Protein AF-A0A965HJ44-F1 (afdb_monomer_lite)

Radius of gyration: 24.02 Å; chains: 1; bounding box: 55×43×50 Å

Structure (mmCIF, N/CA/C/O backbone):
data_AF-A0A965HJ44-F1
#
_entry.id   AF-A0A965HJ44-F1
#
loop_
_atom_site.group_PDB
_atom_site.id
_atom_site.type_symbol
_atom_site.label_atom_id
_atom_site.label_alt_id
_atom_site.label_comp_id
_atom_site.label_asym_id
_atom_site.label_entity_id
_atom_site.label_seq_id
_atom_site.pdbx_PDB_ins_code
_atom_site.Cartn_x
_atom_site.Cartn_y
_atom_site.Cartn_z
_atom_site.occupancy
_atom_site.B_iso_or_equiv
_atom_site.auth_seq_id
_atom_site.auth_comp_id
_atom_site.auth_asym_id
_atom_site.auth_atom_id
_atom_site.pdbx_PDB_model_num
ATOM 1 N N . MET A 1 1 ? -35.624 23.724 10.308 1.00 45.22 1 MET A N 1
ATOM 2 C CA . MET A 1 1 ? -36.265 22.487 10.792 1.00 45.22 1 MET A CA 1
ATOM 3 C C . MET A 1 1 ? -35.208 21.795 11.627 1.00 45.22 1 MET A C 1
ATOM 5 O O . MET A 1 1 ? -34.137 21.550 11.094 1.00 45.22 1 MET A O 1
ATOM 9 N N . PHE A 1 2 ? -35.423 21.690 12.937 1.00 51.22 2 PHE A N 1
ATOM 10 C CA . PHE A 1 2 ? -34.460 21.072 13.850 1.00 51.22 2 PHE A CA 1
ATOM 11 C C . PHE A 1 2 ? -34.470 19.570 13.591 1.00 51.22 2 PHE A C 1
ATOM 13 O O . PHE A 1 2 ? -35.554 18.989 13.546 1.00 51.22 2 PHE A O 1
ATOM 20 N N . ASP A 1 3 ? -33.300 18.982 13.365 1.00 52.97 3 ASP A N 1
ATOM 21 C CA . ASP A 1 3 ? -33.175 17.532 13.261 1.00 52.97 3 ASP A CA 1
ATOM 22 C C . ASP A 1 3 ? -32.893 16.987 14.662 1.00 52.97 3 ASP A C 1
ATOM 24 O O . ASP A 1 3 ? -31.997 17.480 15.361 1.00 52.97 3 ASP A O 1
ATOM 28 N N . VAL A 1 4 ? -33.730 16.052 15.101 1.00 55.38 4 VAL A N 1
ATOM 29 C CA . VAL A 1 4 ? -33.648 15.407 16.412 1.00 55.38 4 VAL A CA 1
ATOM 30 C C . VAL A 1 4 ? -33.524 13.924 16.136 1.00 55.38 4 VAL A C 1
ATOM 32 O O . VAL A 1 4 ? -34.463 13.322 15.616 1.00 55.38 4 VAL A O 1
ATOM 35 N N . ASP A 1 5 ? -32.373 13.357 16.477 1.00 58.41 5 ASP A N 1
ATOM 36 C CA . ASP A 1 5 ? -32.103 11.936 16.280 1.00 58.41 5 ASP A CA 1
ATOM 37 C C . ASP A 1 5 ? -31.975 11.235 17.634 1.00 58.41 5 ASP A C 1
ATOM 39 O O . ASP A 1 5 ? -31.479 11.812 18.613 1.00 58.41 5 ASP A O 1
ATOM 43 N N . VAL A 1 6 ? -32.466 10.000 17.699 1.00 56.66 6 VAL A N 1
ATOM 44 C CA . VAL A 1 6 ? -32.516 9.209 18.930 1.00 56.66 6 VAL A CA 1
ATOM 45 C C . VAL A 1 6 ? -31.709 7.927 18.772 1.00 56.66 6 VAL A C 1
ATOM 47 O O . VAL A 1 6 ? -32.046 7.042 17.988 1.00 56.66 6 VAL A O 1
ATOM 50 N N . ALA A 1 7 ? -30.692 7.834 19.624 1.00 56.03 7 ALA A N 1
ATOM 51 C CA . ALA A 1 7 ? -30.027 6.643 20.131 1.00 56.03 7 ALA A CA 1
ATOM 52 C C . ALA A 1 7 ? -30.772 5.303 20.015 1.00 56.03 7 ALA A C 1
ATOM 54 O O . ALA A 1 7 ? -31.764 5.173 20.724 1.00 56.03 7 ALA A O 1
ATOM 55 N N . PRO A 1 8 ? -30.274 4.226 19.371 1.00 48.94 8 PRO A N 1
ATOM 56 C CA . PRO A 1 8 ? -30.539 2.862 19.809 1.00 48.94 8 PRO A CA 1
ATOM 57 C C . PRO A 1 8 ? -30.120 2.637 21.267 1.00 48.94 8 PRO A C 1
ATOM 59 O O . PRO A 1 8 ? -30.675 1.763 21.922 1.00 48.94 8 PRO A O 1
ATOM 62 N N . ASP A 1 9 ? -29.180 3.437 21.787 1.00 57.69 9 ASP A N 1
ATOM 63 C CA . ASP A 1 9 ? -28.815 3.496 23.210 1.00 57.69 9 ASP A CA 1
ATOM 64 C C . ASP A 1 9 ? -29.755 4.394 24.053 1.00 57.69 9 ASP A C 1
ATOM 66 O O . ASP A 1 9 ? -29.580 4.509 25.264 1.00 57.69 9 ASP A O 1
ATOM 70 N N . GLY A 1 10 ? -30.762 5.021 23.430 1.00 59.44 10 GLY A N 1
ATOM 71 C CA . GLY A 1 10 ? -31.715 5.945 24.050 1.00 59.44 10 GLY A CA 1
ATOM 72 C C . GLY A 1 10 ? -31.256 7.406 24.143 1.00 59.44 10 GLY A C 1
ATOM 73 O O . GLY A 1 10 ? -32.050 8.256 24.546 1.00 59.44 10 GLY A O 1
ATOM 74 N N . MET A 1 11 ? -30.016 7.737 23.770 1.00 61.97 11 MET A N 1
ATOM 75 C CA . MET A 1 11 ? -29.487 9.101 23.871 1.00 61.97 11 MET A CA 1
ATOM 76 C C . MET A 1 11 ? -30.094 10.026 22.813 1.00 61.97 11 MET A C 1
ATOM 78 O O . MET A 1 11 ? -30.200 9.668 21.643 1.00 61.97 11 MET A O 1
ATOM 82 N N . VAL A 1 12 ? -30.450 11.250 23.206 1.00 63.69 12 VAL A N 1
ATOM 83 C CA . VAL A 1 12 ? -31.050 12.233 22.289 1.00 63.69 12 VAL A CA 1
ATOM 84 C C . VAL A 1 12 ? -29.985 13.213 21.820 1.00 63.69 12 VAL A C 1
ATOM 86 O O . VAL A 1 12 ? -29.283 13.820 22.635 1.00 63.69 12 VAL A O 1
ATOM 89 N N . TYR A 1 13 ? -29.893 13.397 20.506 1.00 66.00 13 TYR A N 1
ATOM 90 C CA . TYR A 1 13 ? -28.985 14.345 19.878 1.00 66.00 13 TYR A CA 1
ATOM 91 C C . TYR A 1 13 ? -29.785 15.460 19.221 1.00 66.00 13 TYR A C 1
ATOM 93 O O . TYR A 1 13 ? -30.735 15.211 18.479 1.00 66.00 13 TYR A O 1
ATOM 101 N N . VAL A 1 14 ? -29.389 16.701 19.492 1.00 65.12 14 VAL A N 1
ATOM 102 C CA . VAL A 1 14 ? -30.022 17.881 18.902 1.00 65.12 14 VAL A CA 1
ATOM 103 C C . VAL A 1 14 ? -28.960 18.748 18.252 1.00 65.12 14 VAL A C 1
ATOM 105 O O . VAL A 1 14 ? -27.958 19.115 18.875 1.00 65.12 14 VAL A O 1
ATOM 108 N N . VAL A 1 15 ? -29.203 19.101 16.992 1.00 66.88 15 VAL A N 1
ATOM 109 C CA . VAL A 1 15 ? -28.405 20.089 16.271 1.00 66.88 15 VAL A CA 1
ATOM 110 C C . VAL A 1 15 ? -28.990 21.472 16.543 1.00 66.88 15 VAL A C 1
ATOM 112 O O . VAL A 1 15 ? -30.140 21.754 16.199 1.00 66.88 15 VAL A O 1
ATOM 115 N N . VAL A 1 16 ? -28.195 22.346 17.158 1.00 61.78 16 VAL A N 1
ATOM 116 C CA . VAL A 1 16 ? -28.579 23.731 17.453 1.00 61.78 16 VAL A CA 1
ATOM 117 C C . VAL A 1 16 ? -27.648 24.665 16.693 1.00 61.78 16 VAL A C 1
ATOM 119 O O . VAL A 1 16 ? -26.434 24.621 16.882 1.00 61.78 16 VAL A O 1
ATOM 122 N N . SER A 1 17 ? -28.207 25.517 15.839 1.00 59.56 17 SER A N 1
ATOM 123 C CA . SER A 1 17 ? -27.462 26.585 15.167 1.00 59.56 17 SER A CA 1
ATOM 124 C C . SER A 1 17 ? -27.786 27.922 15.832 1.00 59.56 17 SER A C 1
ATOM 126 O O . SER A 1 17 ? -28.950 28.319 15.885 1.00 59.56 17 SER A O 1
ATOM 128 N N . ASP A 1 18 ? -26.763 28.606 16.341 1.00 60.66 18 ASP A N 1
ATOM 129 C CA . ASP A 1 18 ? -26.842 29.957 16.898 1.00 60.66 18 ASP A CA 1
ATOM 130 C C . ASP A 1 18 ? -25.903 30.913 16.136 1.00 60.66 18 ASP A C 1
ATOM 132 O O . ASP A 1 18 ? -25.195 30.518 15.206 1.00 60.66 18 ASP A O 1
ATOM 136 N N . ASN A 1 19 ? -25.881 32.194 16.518 1.00 48.50 19 ASN A N 1
ATOM 137 C CA . ASN A 1 19 ? -24.989 33.190 15.906 1.00 48.50 19 ASN A CA 1
ATOM 138 C C . ASN A 1 19 ? -23.486 32.887 16.127 1.00 48.50 19 ASN A C 1
ATOM 140 O O . ASN A 1 19 ? -22.639 33.567 15.552 1.00 48.50 19 ASN A O 1
ATOM 144 N N . GLY A 1 20 ? -23.145 31.897 16.962 1.00 56.19 20 GLY A N 1
ATOM 145 C CA . GLY A 1 20 ? -21.788 31.432 17.244 1.00 56.19 20 GLY A CA 1
ATOM 146 C C . GLY A 1 20 ? -21.389 30.142 16.513 1.00 56.19 20 GLY A C 1
ATOM 147 O O . GLY A 1 20 ? -20.239 29.720 16.649 1.00 56.19 20 GLY A O 1
ATOM 148 N N . GLY A 1 21 ? -22.286 29.525 15.734 1.00 61.53 21 GLY A N 1
ATOM 149 C CA . GLY A 1 21 ? -22.010 28.325 14.940 1.00 61.53 21 GLY A CA 1
ATOM 150 C C . GLY A 1 21 ? -23.058 27.225 15.116 1.00 61.53 21 GLY A C 1
ATOM 151 O O . GLY A 1 21 ? -24.143 27.441 15.647 1.00 61.53 21 GLY A O 1
ATOM 152 N N . THR A 1 22 ? -22.736 26.020 14.643 1.00 60.47 22 THR A N 1
ATOM 153 C CA . THR A 1 22 ? -23.588 24.838 14.852 1.00 60.47 22 THR A CA 1
ATOM 154 C C . THR A 1 22 ? -22.990 23.971 15.951 1.00 60.47 22 THR A C 1
ATOM 156 O O . THR A 1 22 ? -21.816 23.596 15.906 1.00 60.47 22 THR A O 1
ATOM 159 N N . LYS A 1 23 ? -23.805 23.670 16.956 1.00 60.72 23 LYS A N 1
ATOM 160 C CA . LYS A 1 23 ? -23.471 22.837 18.107 1.00 60.72 23 LYS A CA 1
ATOM 161 C C . LYS A 1 23 ? -24.270 21.547 18.023 1.00 60.72 23 LYS A C 1
ATOM 163 O O . LYS A 1 23 ? -25.443 21.558 17.652 1.00 60.72 23 LYS A O 1
ATOM 168 N N . ILE A 1 24 ? -23.636 20.448 18.411 1.00 68.25 24 ILE A N 1
ATOM 169 C CA . ILE A 1 24 ? -24.332 19.185 18.654 1.00 68.25 24 ILE A CA 1
ATOM 170 C C . ILE A 1 24 ? -24.415 19.019 20.166 1.00 68.25 24 ILE A C 1
ATOM 172 O O . ILE A 1 24 ? -23.388 18.946 20.852 1.00 68.25 24 ILE A O 1
ATOM 176 N N . LEU A 1 25 ? -25.640 19.018 20.681 1.00 67.00 25 LEU A N 1
ATOM 177 C CA . LEU A 1 25 ? -25.926 18.776 22.087 1.00 67.00 25 LEU A CA 1
ATOM 178 C C . LEU A 1 25 ? -26.366 17.324 22.251 1.00 67.00 25 LEU A C 1
ATOM 180 O O . LEU A 1 25 ? -27.184 16.834 21.471 1.00 67.00 25 LEU A O 1
ATOM 184 N N . LYS A 1 26 ? -25.823 16.656 23.268 1.00 72.25 26 LYS A N 1
ATOM 185 C CA . LYS A 1 26 ? -26.199 15.294 23.651 1.00 72.25 26 LYS A CA 1
ATOM 186 C C 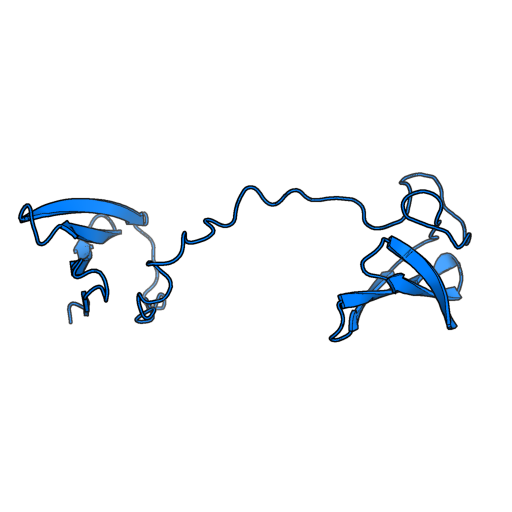. LYS A 1 26 ? -26.904 15.339 25.004 1.00 72.25 26 LYS A C 1
ATOM 188 O O . LYS A 1 26 ? -26.373 15.941 25.940 1.00 72.25 26 LYS A O 1
ATOM 193 N N . CYS A 1 27 ? -28.077 14.717 25.093 1.00 61.94 27 CYS A N 1
ATOM 194 C CA . CYS A 1 27 ? -28.810 14.519 26.341 1.00 61.94 27 CYS A CA 1
ATOM 195 C C . CYS A 1 27 ? -28.684 13.075 26.808 1.00 61.94 27 CYS A C 1
ATOM 197 O O . CYS A 1 27 ? -28.910 12.146 26.028 1.00 61.94 27 CYS A O 1
ATOM 199 N N . ASP A 1 28 ? -28.376 12.905 28.088 1.00 67.12 28 ASP A N 1
ATOM 200 C CA . ASP A 1 28 ? -28.594 11.646 28.788 1.00 67.12 28 ASP A CA 1
ATOM 201 C C . ASP A 1 28 ? -30.069 11.555 29.223 1.00 67.12 28 ASP A C 1
ATOM 203 O O . ASP A 1 28 ? -30.506 12.357 30.051 1.00 67.12 28 ASP A O 1
ATOM 207 N N . PRO A 1 29 ? -30.855 10.596 28.702 1.00 59.03 29 PRO A N 1
ATOM 208 C CA . PRO A 1 29 ? -32.276 10.471 29.008 1.00 59.03 29 PRO A CA 1
ATOM 209 C C . PRO A 1 29 ? -32.528 9.988 30.443 1.00 59.03 29 PRO A C 1
ATOM 211 O O . PRO A 1 29 ? -33.633 10.157 30.953 1.00 59.03 29 PRO A O 1
ATOM 214 N N . THR A 1 30 ? -31.529 9.390 31.101 1.00 63.03 30 T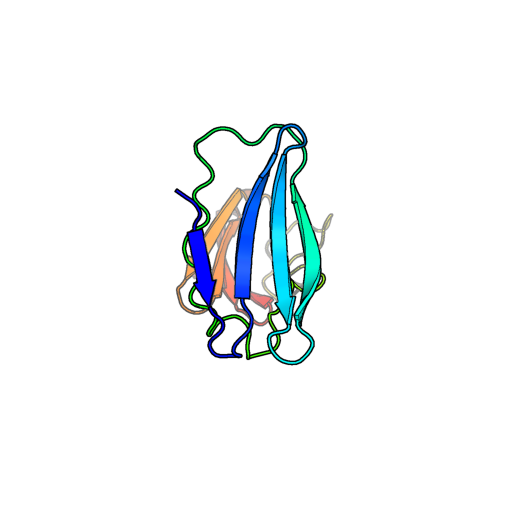HR A N 1
ATOM 215 C CA . THR A 1 30 ? -31.652 8.882 32.473 1.00 63.03 30 THR A CA 1
ATOM 216 C C . THR A 1 30 ? -31.441 9.980 33.508 1.00 63.03 30 THR A C 1
ATOM 218 O O . THR A 1 30 ? -32.101 9.987 34.545 1.00 63.03 30 THR A O 1
ATOM 221 N N . THR A 1 31 ? -30.565 10.943 33.209 1.00 68.44 31 THR A N 1
ATOM 222 C CA . THR A 1 31 ? -30.243 12.061 34.108 1.00 68.44 31 THR A CA 1
ATOM 223 C C . THR A 1 31 ? -30.826 13.401 33.654 1.00 68.44 31 THR A C 1
ATOM 225 O O . THR A 1 31 ? -30.786 14.368 34.411 1.00 68.44 31 THR A O 1
ATOM 228 N N . GLY A 1 32 ? -31.355 13.489 32.428 1.00 63.59 32 GLY A N 1
ATOM 229 C CA . GLY A 1 32 ? -31.860 14.722 31.810 1.00 63.59 32 GLY A CA 1
ATOM 230 C C . GLY A 1 32 ? -30.777 15.772 31.537 1.00 63.59 32 GLY A C 1
ATOM 231 O O . GLY A 1 32 ? -31.092 16.938 31.287 1.00 63.59 32 GLY A O 1
ATOM 232 N N . THR A 1 33 ? -29.503 15.387 31.633 1.00 68.25 33 THR A N 1
ATOM 233 C CA . THR A 1 33 ? -28.374 16.318 31.570 1.00 68.25 33 THR A CA 1
ATOM 234 C C . THR A 1 33 ? -27.924 16.522 30.130 1.00 68.25 33 THR A C 1
ATOM 236 O O . THR A 1 33 ? -27.688 15.561 29.399 1.00 68.25 33 THR A O 1
ATOM 239 N N . TRP A 1 34 ? -27.754 17.787 29.744 1.00 62.81 34 TRP A N 1
ATOM 240 C CA . TRP A 1 34 ? -27.278 18.181 28.420 1.00 62.81 34 TRP A CA 1
ATOM 241 C C . TRP A 1 34 ? -25.797 18.553 28.454 1.00 62.81 34 TRP A C 1
ATOM 243 O O . TRP A 1 34 ? -25.380 19.387 29.258 1.00 62.81 34 TRP A O 1
ATOM 253 N N . ILE A 1 35 ? -25.011 17.990 27.535 1.00 63.09 35 ILE A N 1
ATOM 254 C CA . ILE A 1 35 ? -23.603 18.353 27.325 1.00 63.09 35 ILE A CA 1
ATOM 255 C C . ILE A 1 35 ? -23.353 18.757 25.868 1.00 63.09 35 ILE A C 1
ATOM 257 O O . ILE A 1 35 ? -23.934 18.200 24.936 1.00 63.09 35 ILE A O 1
ATOM 261 N N . THR A 1 36 ? -22.477 19.745 25.656 1.00 59.09 36 THR A N 1
ATOM 262 C CA . THR A 1 36 ? -22.027 20.111 24.304 1.00 59.09 36 THR A CA 1
ATOM 263 C C . THR A 1 36 ? -20.976 19.108 23.855 1.00 59.09 36 THR A C 1
ATOM 265 O O . THR A 1 36 ? -19.879 19.079 24.408 1.00 59.09 36 THR A O 1
ATOM 268 N N . GLN A 1 37 ? -21.300 18.290 22.856 1.00 64.12 37 GLN A N 1
ATOM 269 C CA . GLN A 1 37 ? -20.396 17.245 22.378 1.00 64.12 37 GLN A CA 1
ATOM 270 C C . GLN A 1 37 ? -19.368 17.783 21.379 1.00 64.12 37 GLN A C 1
ATOM 272 O O . GLN A 1 37 ? -18.229 17.324 21.344 1.00 64.12 37 GLN A O 1
ATOM 277 N N . CYS A 1 38 ? -19.756 18.765 20.565 1.00 54.09 38 CYS A N 1
ATOM 278 C CA . CYS A 1 38 ? -18.861 19.424 19.623 1.00 54.09 38 CYS A CA 1
ATOM 279 C C . CYS A 1 38 ? -19.356 20.848 19.340 1.00 54.09 38 CYS A C 1
ATOM 281 O O . CYS A 1 38 ? -20.553 21.062 19.131 1.00 54.09 38 CYS A O 1
ATOM 283 N N . THR A 1 39 ? -18.438 21.820 19.329 1.00 53.53 39 THR A N 1
ATOM 284 C CA . THR A 1 39 ? -18.696 23.162 18.789 1.00 53.53 39 THR A CA 1
ATOM 285 C C . THR A 1 39 ? -17.979 23.266 17.453 1.00 53.53 39 THR A C 1
ATOM 287 O O . THR A 1 39 ? -16.749 23.266 17.416 1.00 53.53 39 THR A O 1
ATOM 290 N N . LEU A 1 40 ? -18.731 23.356 16.358 1.00 51.41 40 LEU A N 1
ATOM 291 C CA . LEU A 1 40 ? -18.160 23.676 15.056 1.00 51.41 40 LEU A CA 1
ATOM 292 C C . LEU A 1 40 ? -18.107 25.206 14.947 1.00 51.41 40 LEU A C 1
ATOM 294 O O . LEU A 1 40 ? -19.127 25.872 15.134 1.00 51.41 40 LEU A O 1
ATOM 298 N N . GLY A 1 41 ? -16.913 25.763 14.721 1.00 43.41 41 GLY A N 1
ATOM 299 C CA . GLY A 1 41 ? -16.699 27.214 14.677 1.00 43.41 41 GLY A CA 1
ATOM 300 C C . GLY A 1 41 ? -17.593 27.922 13.651 1.00 43.41 41 GLY A C 1
ATOM 301 O O . GLY A 1 41 ? -17.988 27.335 12.642 1.00 43.41 41 GLY A O 1
ATOM 302 N N . ALA A 1 42 ? -17.918 29.191 13.914 1.00 42.91 42 ALA A N 1
ATOM 303 C CA . ALA A 1 42 ? -18.692 30.035 13.006 1.00 42.91 42 ALA A CA 1
ATOM 304 C C . ALA A 1 42 ? -18.034 30.073 11.612 1.00 42.91 42 ALA A C 1
ATOM 306 O O . ALA A 1 42 ? -16.881 30.478 11.480 1.00 42.91 42 ALA A O 1
ATOM 307 N N . GLY A 1 43 ? -18.754 29.624 10.579 1.00 44.94 43 GLY A N 1
ATOM 308 C CA . GLY A 1 43 ? -18.236 29.581 9.204 1.00 44.94 43 GLY A CA 1
ATOM 309 C C . GLY A 1 43 ? -18.677 28.391 8.351 1.00 44.94 43 GLY A C 1
ATOM 310 O O . GLY A 1 43 ? -18.255 28.288 7.202 1.00 44.94 43 GLY A O 1
ATOM 311 N N . LEU A 1 44 ? -19.522 27.494 8.864 1.00 47.62 44 LEU A N 1
ATOM 312 C CA . LEU A 1 44 ? -20.065 26.409 8.049 1.00 47.62 44 LEU A CA 1
ATOM 313 C C . LEU A 1 44 ? -21.045 26.967 7.006 1.00 47.62 44 LEU A C 1
ATOM 315 O O . LEU A 1 44 ? -22.079 27.545 7.333 1.00 47.62 44 LEU A O 1
ATOM 319 N N . ASN A 1 45 ? -20.691 26.798 5.737 1.00 41.06 45 ASN A N 1
ATOM 320 C CA . ASN A 1 45 ? -21.554 27.046 4.593 1.00 41.06 45 ASN A CA 1
ATOM 321 C C . ASN A 1 45 ? -22.762 26.089 4.611 1.00 41.06 45 ASN A C 1
ATOM 323 O O . ASN A 1 45 ? -22.689 24.969 5.115 1.00 41.06 45 ASN A O 1
ATOM 327 N N . SER A 1 46 ? -23.875 26.522 4.018 1.00 45.88 46 SER A N 1
ATOM 328 C CA . SER A 1 46 ? -25.195 25.862 3.975 1.00 45.88 46 SER A CA 1
ATOM 329 C C . SER A 1 46 ? -25.242 24.451 3.351 1.00 45.88 46 SER A C 1
ATOM 331 O O . SER A 1 46 ? -26.326 23.905 3.154 1.00 45.88 46 SER A O 1
ATOM 333 N N . ASN A 1 47 ? -24.090 23.846 3.050 1.00 40.50 47 ASN A N 1
ATOM 334 C CA . ASN A 1 47 ? -23.954 22.553 2.383 1.00 40.50 47 ASN A CA 1
ATOM 335 C C . ASN A 1 47 ? -23.515 21.407 3.311 1.00 40.50 47 ASN A C 1
ATOM 337 O O . ASN A 1 47 ? -23.433 20.270 2.844 1.00 40.50 47 ASN A O 1
ATOM 341 N N . LEU A 1 48 ? -23.261 21.649 4.604 1.00 41.41 48 LEU A N 1
ATOM 342 C CA . LEU A 1 48 ? -23.024 20.557 5.550 1.00 41.41 48 LEU A CA 1
ATOM 343 C C . LEU A 1 48 ? -24.361 19.910 5.938 1.00 41.41 48 LEU A C 1
ATOM 345 O O . LEU A 1 48 ? -25.035 20.341 6.870 1.00 41.41 48 LEU A O 1
ATOM 349 N N . ARG A 1 49 ? -24.758 18.867 5.206 1.00 40.38 49 ARG A N 1
ATOM 350 C CA . ARG A 1 49 ? -25.834 17.975 5.643 1.00 40.38 49 ARG A CA 1
ATOM 351 C C . ARG A 1 49 ? -25.254 17.017 6.677 1.00 40.38 49 ARG A C 1
ATOM 353 O O . ARG A 1 49 ? -24.457 16.153 6.324 1.00 40.38 49 ARG A O 1
ATOM 360 N N . ILE A 1 50 ? -25.642 17.182 7.939 1.00 45.34 50 ILE A N 1
ATOM 361 C CA . ILE A 1 50 ? -25.504 16.118 8.934 1.00 45.34 50 ILE A CA 1
ATOM 362 C C . ILE A 1 50 ? -26.459 15.031 8.446 1.00 45.34 50 ILE A C 1
ATOM 364 O O . ILE A 1 50 ? -27.673 15.182 8.528 1.00 45.34 50 ILE A O 1
ATOM 368 N N . ALA A 1 51 ? -25.915 14.015 7.778 1.00 35.53 51 ALA A N 1
ATOM 369 C CA . ALA A 1 51 ? -26.678 12.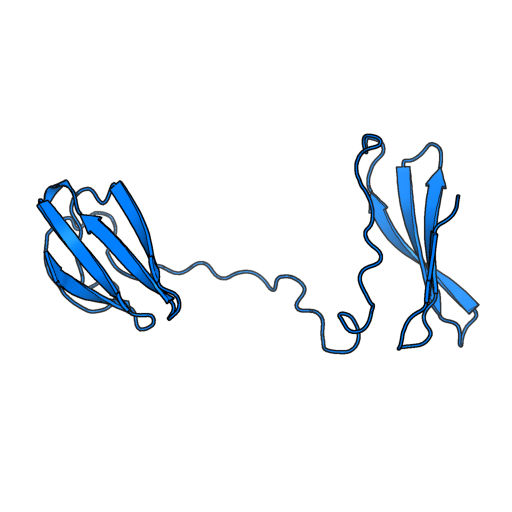814 7.496 1.00 35.53 51 ALA A CA 1
ATOM 370 C C . ALA A 1 51 ? -27.098 12.239 8.850 1.00 35.53 51 ALA A C 1
ATOM 372 O O . ALA A 1 51 ? -26.276 12.205 9.765 1.00 35.53 51 ALA A O 1
ATOM 373 N N . SER A 1 52 ? -28.352 11.821 8.979 1.00 42.41 52 SER A N 1
ATOM 374 C CA . SER A 1 52 ? -28.784 10.917 10.037 1.00 42.41 52 SER A CA 1
ATOM 375 C C . SER A 1 52 ? -27.902 9.672 9.962 1.00 42.41 52 SER A C 1
ATOM 377 O O . SER A 1 52 ? -28.106 8.777 9.141 1.00 42.41 52 SER A O 1
ATOM 379 N N . VAL A 1 53 ? -26.817 9.679 10.734 1.00 38.88 53 VAL A N 1
ATOM 380 C CA . VAL A 1 53 ? -25.926 8.535 10.868 1.00 38.88 53 VAL A CA 1
ATOM 381 C C . VAL A 1 53 ? -26.664 7.586 11.805 1.00 38.88 53 VAL A C 1
ATOM 383 O O . VAL A 1 53 ? -26.845 7.941 12.970 1.00 38.88 53 VAL A O 1
ATOM 386 N N . PRO A 1 54 ? -27.133 6.416 11.337 1.00 37.78 54 PRO A N 1
ATOM 387 C CA . PRO A 1 54 ? -27.840 5.481 12.195 1.00 37.78 54 PRO A CA 1
ATOM 388 C C . PRO A 1 54 ? -26.928 5.106 13.360 1.00 37.78 54 PRO A C 1
ATOM 390 O O . PRO A 1 54 ? -25.837 4.566 13.189 1.00 37.78 54 PRO A O 1
ATOM 393 N N . LEU A 1 55 ? -27.374 5.404 14.572 1.00 39.47 55 LEU A N 1
ATOM 394 C CA . LEU A 1 55 ? -26.538 5.326 15.765 1.00 39.47 55 LEU A CA 1
ATOM 395 C C . LEU A 1 55 ? -26.250 3.879 16.233 1.00 39.47 55 LEU A C 1
ATOM 397 O O . LEU A 1 55 ? -25.697 3.656 17.308 1.00 39.47 55 LEU A O 1
ATOM 401 N N . THR A 1 56 ? -26.559 2.874 15.410 1.00 42.47 56 THR A N 1
ATOM 402 C CA . THR A 1 56 ? -25.932 1.548 15.507 1.00 42.47 56 THR A CA 1
ATOM 403 C C . THR A 1 56 ? -24.415 1.615 15.312 1.00 42.47 56 THR A C 1
ATOM 405 O O . THR A 1 56 ? -23.714 0.716 15.762 1.00 42.47 56 THR A O 1
ATOM 408 N N . ASP A 1 57 ? -23.904 2.704 14.732 1.00 39.78 57 ASP A N 1
ATOM 409 C CA . ASP A 1 57 ? -22.471 3.010 14.678 1.00 39.78 57 ASP A CA 1
ATOM 410 C C . ASP A 1 57 ? -21.881 3.508 16.015 1.00 39.78 57 ASP A C 1
ATOM 412 O O . ASP A 1 57 ? -20.674 3.711 16.082 1.00 39.78 57 ASP A O 1
ATOM 416 N N . LEU A 1 58 ? -22.680 3.706 17.080 1.00 40.69 58 LEU A N 1
ATOM 417 C CA . LEU A 1 58 ? -22.223 4.257 18.375 1.00 40.69 58 LEU A CA 1
ATOM 418 C C . LEU A 1 58 ? -22.152 3.245 19.536 1.00 40.69 58 LEU A C 1
ATOM 420 O O . LEU A 1 58 ? -21.587 3.577 20.578 1.00 40.69 58 LEU A O 1
ATOM 424 N N . ALA A 1 59 ? -22.707 2.035 19.387 1.00 36.81 59 ALA A N 1
ATOM 425 C CA . AL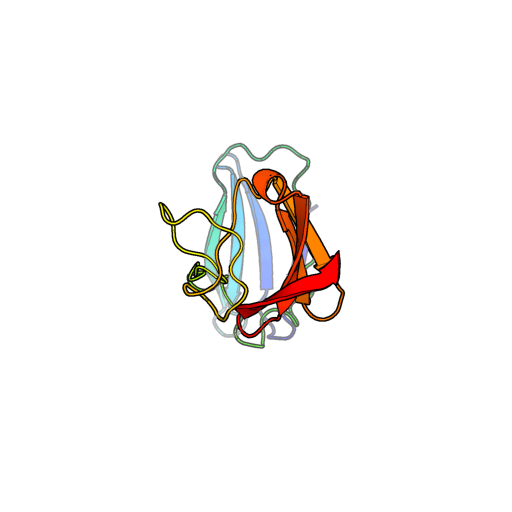A A 1 59 ? -22.814 1.047 20.476 1.00 36.81 59 ALA A CA 1
ATOM 426 C C . ALA A 1 59 ? -21.781 -0.102 20.423 1.00 36.81 59 ALA A C 1
ATOM 428 O O . ALA A 1 59 ? -21.646 -0.856 21.386 1.00 36.81 59 ALA A O 1
ATOM 429 N N . ALA A 1 60 ? -21.010 -0.223 19.343 1.00 41.28 60 ALA A N 1
ATOM 430 C CA . ALA A 1 60 ? -19.664 -0.791 19.424 1.00 41.28 60 ALA A CA 1
ATOM 431 C C . ALA A 1 60 ? -18.714 0.376 19.729 1.00 41.28 60 ALA A C 1
ATOM 433 O O . ALA A 1 60 ? -19.038 1.486 19.306 1.00 41.28 60 ALA A O 1
ATOM 434 N N . PRO A 1 61 ? -17.584 0.198 20.446 1.00 42.12 61 PRO A N 1
ATOM 435 C CA . PRO A 1 61 ? -16.596 1.264 20.577 1.00 42.12 61 PRO A CA 1
ATOM 436 C C . PRO A 1 61 ? -16.345 1.851 19.191 1.00 42.12 61 PRO A C 1
ATOM 438 O O . PRO A 1 61 ? -15.799 1.172 18.323 1.00 42.12 61 PRO A O 1
ATOM 441 N N . VAL A 1 62 ? -16.824 3.080 18.969 1.00 40.41 62 VAL A N 1
ATOM 442 C CA . VAL A 1 62 ? -16.532 3.824 17.753 1.00 40.41 62 VAL A CA 1
ATOM 443 C C . VAL A 1 62 ? -15.020 3.875 17.732 1.00 40.41 62 VAL A C 1
ATOM 445 O O . VAL A 1 62 ? -14.450 4.423 18.683 1.00 40.41 62 VAL A O 1
ATOM 448 N N . PRO A 1 63 ? -14.331 3.324 16.721 1.00 45.44 63 PRO A N 1
ATOM 449 C CA . PRO A 1 63 ? -12.991 3.786 16.491 1.00 45.44 63 PRO A CA 1
ATOM 450 C C . PRO A 1 63 ? -13.172 5.271 16.158 1.00 45.44 63 PRO A C 1
ATOM 452 O O . PRO A 1 63 ? -13.404 5.649 15.009 1.00 45.44 63 PRO A O 1
ATOM 455 N N . VAL A 1 64 ? -13.017 6.150 17.166 1.00 41.22 64 VAL A N 1
ATOM 456 C CA . VAL A 1 64 ? -12.288 7.401 16.932 1.00 41.22 64 VAL A CA 1
ATOM 457 C C . VAL A 1 64 ? -11.156 6.978 16.025 1.00 41.22 64 VAL A C 1
ATOM 459 O O . VAL A 1 64 ? -10.585 5.934 16.293 1.00 41.22 64 VAL A O 1
ATOM 462 N N . LYS A 1 65 ? -10.930 7.624 14.884 1.00 49.00 65 LYS A N 1
ATOM 463 C CA . LYS A 1 65 ? -9.911 7.168 13.935 1.00 49.00 65 LYS A CA 1
ATOM 464 C C . LYS A 1 65 ? -8.570 7.157 14.681 1.00 49.00 65 LYS A C 1
ATOM 466 O O . LYS A 1 65 ? -7.915 8.189 14.798 1.00 49.00 65 LYS A O 1
ATOM 471 N N . GLU A 1 66 ? -8.290 6.014 15.300 1.00 45.53 66 GLU A N 1
ATOM 472 C CA . GLU A 1 66 ? -7.400 5.821 16.437 1.00 45.53 66 GLU A CA 1
ATOM 473 C C . GLU A 1 66 ? -6.049 6.099 15.841 1.00 45.53 66 GLU A C 1
ATOM 475 O O . GLU A 1 66 ? -5.679 5.404 14.897 1.00 45.53 66 GLU A O 1
ATOM 480 N N . ASN A 1 67 ? -5.412 7.178 16.293 1.00 53.50 67 ASN A N 1
ATOM 481 C CA . ASN A 1 67 ? -4.003 7.477 16.092 1.00 53.50 67 ASN A CA 1
ATOM 482 C C . ASN A 1 67 ? -3.368 6.653 14.952 1.00 53.50 67 ASN A C 1
ATOM 484 O O . ASN A 1 67 ? -2.701 5.652 15.214 1.00 53.50 67 ASN A O 1
ATOM 488 N N . VAL A 1 68 ? -3.682 6.995 13.692 1.00 59.06 68 VAL A N 1
ATOM 489 C CA . VAL A 1 68 ? -3.340 6.141 12.543 1.00 59.06 68 VAL A CA 1
ATOM 490 C C . VAL A 1 68 ? -1.822 6.090 12.441 1.00 59.06 68 VAL A C 1
ATOM 492 O O . VAL A 1 68 ? -1.187 7.041 11.988 1.00 59.06 68 VAL A O 1
ATOM 495 N N . LEU A 1 69 ? -1.237 4.991 12.911 1.00 74.06 69 LEU A N 1
ATOM 496 C CA . LEU A 1 69 ? 0.189 4.738 12.805 1.00 74.06 69 LEU A CA 1
ATOM 497 C C . LEU A 1 69 ? 0.501 4.476 11.333 1.00 74.06 69 LEU A C 1
ATOM 499 O O . LEU A 1 69 ? 0.143 3.440 10.776 1.00 74.06 69 LEU A O 1
ATOM 503 N N . TYR A 1 70 ? 1.150 5.441 10.692 1.00 77.69 70 TYR A N 1
ATOM 504 C CA . TYR A 1 70 ? 1.687 5.261 9.351 1.00 77.69 70 TYR A CA 1
ATOM 505 C C . TYR A 1 70 ? 2.964 4.426 9.438 1.00 77.69 70 TYR A C 1
ATOM 507 O O . TYR A 1 70 ? 3.841 4.695 10.259 1.00 77.69 70 TYR A O 1
ATOM 515 N N . GLY A 1 71 ? 3.070 3.419 8.578 1.00 85.31 71 GLY A N 1
ATOM 516 C CA . GLY A 1 71 ? 4.246 2.567 8.464 1.00 85.31 71 GLY A CA 1
ATOM 517 C C . GLY A 1 71 ? 4.682 2.431 7.013 1.00 85.31 71 GLY A C 1
ATOM 518 O O . GLY A 1 71 ? 3.882 2.577 6.088 1.00 85.31 71 GLY A O 1
ATOM 519 N N . THR A 1 72 ? 5.962 2.138 6.811 1.00 90.56 72 THR A N 1
ATOM 520 C CA . THR A 1 72 ? 6.492 1.805 5.487 1.00 90.56 72 THR A CA 1
ATOM 521 C C . THR A 1 72 ? 6.175 0.347 5.177 1.00 90.56 72 THR A C 1
ATOM 523 O O . THR A 1 72 ? 6.674 -0.548 5.855 1.00 90.56 72 THR A O 1
ATOM 526 N N . LEU A 1 73 ? 5.368 0.102 4.142 1.00 92.94 73 LEU A N 1
ATOM 527 C CA . LEU A 1 73 ? 5.010 -1.257 3.719 1.00 92.94 73 LEU A CA 1
ATOM 528 C C . LEU A 1 73 ? 6.182 -1.979 3.032 1.00 92.94 73 LEU A C 1
ATOM 530 O O . LEU A 1 73 ? 6.399 -3.165 3.263 1.00 92.94 73 LEU A O 1
ATOM 534 N N . ALA A 1 74 ? 6.937 -1.263 2.193 1.00 95.25 74 ALA A N 1
ATOM 535 C CA . ALA A 1 74 ? 8.113 -1.778 1.502 1.00 95.25 74 ALA A CA 1
ATOM 536 C C . ALA A 1 74 ? 9.052 -0.647 1.062 1.00 95.25 74 ALA A C 1
ATOM 538 O O . ALA A 1 74 ? 8.617 0.489 0.864 1.00 95.25 74 ALA A O 1
ATOM 539 N N . GLY A 1 75 ? 10.325 -0.979 0.849 1.00 96.19 75 GLY A N 1
ATOM 540 C CA . GLY A 1 75 ? 11.341 -0.020 0.428 1.00 96.19 75 GLY A CA 1
ATOM 541 C C . GLY A 1 75 ? 12.094 0.631 1.584 1.00 96.19 75 GLY A C 1
ATOM 542 O O . GLY A 1 75 ? 11.621 0.696 2.718 1.00 96.19 75 GLY A O 1
ATOM 543 N N . LEU A 1 76 ? 13.278 1.152 1.264 1.00 95.75 76 LEU A N 1
ATOM 544 C CA . LEU A 1 76 ? 14.078 1.985 2.154 1.00 95.75 76 LEU A CA 1
ATOM 545 C C . LEU A 1 76 ? 14.486 3.269 1.426 1.00 95.75 76 LEU A C 1
ATOM 547 O O . LEU A 1 76 ? 15.081 3.226 0.345 1.00 95.75 76 LEU A O 1
ATOM 551 N N . ALA A 1 77 ? 14.171 4.419 2.024 1.00 93.50 77 ALA A N 1
ATOM 552 C CA . ALA A 1 77 ? 14.545 5.719 1.478 1.00 93.50 77 ALA A CA 1
ATOM 553 C C . ALA A 1 77 ? 16.071 5.824 1.312 1.00 93.50 77 ALA A C 1
ATOM 555 O O . ALA A 1 77 ? 16.834 5.388 2.171 1.00 93.50 77 ALA A O 1
ATOM 556 N N . GLY A 1 78 ? 16.520 6.386 0.187 1.00 94.69 78 GLY A N 1
ATOM 557 C CA . GLY A 1 78 ? 17.947 6.498 -0.133 1.00 94.69 78 GLY A CA 1
ATOM 558 C C . GLY A 1 78 ? 18.616 5.200 -0.605 1.00 94.69 78 GLY A C 1
ATOM 559 O O . GLY A 1 78 ? 19.812 5.218 -0.880 1.00 94.69 78 GLY A O 1
ATOM 560 N N . SER A 1 79 ? 17.877 4.091 -0.754 1.00 95.88 79 SER A N 1
ATOM 561 C CA . SER A 1 79 ? 18.400 2.827 -1.295 1.00 95.88 79 SER A CA 1
ATOM 562 C C . SER A 1 79 ? 17.692 2.425 -2.599 1.00 95.88 79 SER A C 1
ATOM 564 O O . SER A 1 79 ? 16.936 1.450 -2.618 1.00 95.88 79 SER A O 1
ATOM 566 N N . PRO A 1 80 ? 17.891 3.173 -3.703 1.00 96.50 80 PRO A N 1
ATOM 567 C CA . PRO A 1 80 ? 17.262 2.834 -4.972 1.00 96.50 80 PRO A CA 1
ATOM 568 C C . PRO A 1 80 ? 17.797 1.506 -5.526 1.00 96.50 80 PRO A C 1
ATOM 570 O O . PRO A 1 80 ? 18.941 1.118 -5.280 1.00 96.50 80 PRO A O 1
ATOM 573 N N . GLY A 1 81 ? 16.966 0.805 -6.290 1.00 97.19 81 GLY A N 1
ATOM 574 C CA . GLY A 1 81 ? 17.310 -0.467 -6.929 1.00 97.19 81 GLY A CA 1
ATOM 575 C C . GLY A 1 81 ? 16.063 -1.253 -7.314 1.00 97.19 81 GLY A C 1
ATOM 576 O O . GLY A 1 81 ? 14.960 -0.734 -7.188 1.00 97.19 81 GLY A O 1
ATOM 577 N N . SER A 1 82 ? 16.233 -2.499 -7.750 1.00 97.50 82 SER A N 1
ATOM 578 C CA . SER A 1 82 ? 15.152 -3.350 -8.280 1.00 97.50 82 SER A CA 1
ATOM 579 C C . SER A 1 82 ? 14.927 -4.649 -7.502 1.00 97.50 82 SER A C 1
ATOM 581 O O . SER A 1 82 ? 14.154 -5.498 -7.931 1.00 97.50 82 SER A O 1
ATOM 583 N N . ALA A 1 83 ? 15.603 -4.836 -6.365 1.00 98.38 83 ALA A N 1
ATOM 584 C CA . ALA A 1 83 ? 15.515 -6.077 -5.604 1.00 98.38 83 ALA A CA 1
ATOM 585 C C . ALA A 1 83 ? 14.079 -6.338 -5.117 1.00 98.38 83 ALA A C 1
ATOM 587 O O . ALA A 1 83 ? 13.450 -5.465 -4.510 1.00 98.38 83 ALA A O 1
ATOM 588 N N . ASP A 1 84 ? 13.582 -7.546 -5.371 1.00 98.44 84 ASP A N 1
ATOM 589 C CA . ASP A 1 84 ? 12.427 -8.108 -4.674 1.00 98.44 84 ASP A CA 1
ATOM 590 C C . ASP A 1 84 ? 12.822 -8.511 -3.246 1.00 98.44 84 ASP A C 1
ATOM 592 O O . ASP A 1 84 ? 13.997 -8.710 -2.931 1.00 98.44 84 ASP A O 1
ATOM 596 N N . GLY A 1 85 ? 11.836 -8.613 -2.359 1.00 98.00 85 GLY A N 1
ATOM 597 C CA . GLY A 1 85 ? 12.079 -8.894 -0.947 1.00 98.00 85 GLY A CA 1
ATOM 598 C C . GLY A 1 85 ? 10.906 -8.492 -0.066 1.00 98.00 85 GLY A C 1
ATOM 599 O O . GLY A 1 85 ? 9.858 -8.084 -0.559 1.00 98.00 85 GLY A O 1
ATOM 600 N N . VAL A 1 86 ? 11.080 -8.609 1.249 1.00 97.88 86 VAL A N 1
ATOM 601 C CA . VAL A 1 86 ? 10.057 -8.241 2.237 1.00 97.88 86 VAL A CA 1
ATOM 602 C C . VAL A 1 86 ? 10.418 -6.908 2.888 1.00 97.88 86 VAL A C 1
ATOM 604 O O . VAL A 1 86 ? 11.557 -6.709 3.320 1.00 97.88 86 VAL A O 1
ATOM 607 N N . GLY A 1 87 ? 9.449 -5.995 2.973 1.00 96.00 87 GLY A N 1
ATOM 608 C CA . GLY A 1 87 ? 9.603 -4.727 3.684 1.00 96.00 87 GLY A CA 1
ATOM 609 C C . GLY A 1 87 ? 10.768 -3.891 3.145 1.00 96.00 87 GLY A C 1
ATOM 610 O O . GLY A 1 87 ? 10.855 -3.617 1.948 1.00 96.00 87 GLY A O 1
ATOM 611 N N . ALA A 1 88 ? 11.687 -3.499 4.030 1.00 95.88 88 ALA A N 1
ATOM 612 C CA . ALA A 1 88 ? 12.838 -2.658 3.691 1.00 95.88 88 ALA A CA 1
ATOM 613 C C . ALA A 1 88 ? 13.900 -3.346 2.806 1.00 95.88 88 ALA A C 1
ATOM 615 O O . ALA A 1 88 ? 14.767 -2.662 2.266 1.00 95.88 88 ALA A O 1
ATOM 616 N N . ALA A 1 89 ? 13.856 -4.677 2.654 1.00 97.38 89 ALA A N 1
ATOM 617 C CA . ALA A 1 89 ? 14.769 -5.399 1.762 1.00 97.38 89 ALA A CA 1
ATOM 618 C C . ALA A 1 89 ? 14.410 -5.207 0.279 1.00 97.38 89 ALA A C 1
ATOM 620 O O . ALA A 1 89 ? 15.292 -5.271 -0.580 1.00 97.38 89 ALA A O 1
ATOM 621 N N . ALA A 1 90 ? 13.131 -4.952 -0.017 1.00 98.00 90 ALA A N 1
ATOM 622 C CA . ALA A 1 90 ? 12.704 -4.595 -1.359 1.00 98.00 90 ALA A CA 1
ATOM 623 C C . ALA A 1 90 ? 13.227 -3.203 -1.729 1.00 98.00 90 ALA A C 1
ATOM 625 O O . ALA A 1 90 ? 13.304 -2.308 -0.887 1.00 98.00 90 ALA A O 1
ATOM 626 N N . LYS A 1 91 ? 13.564 -3.002 -3.001 1.00 98.25 91 LYS A N 1
ATOM 627 C CA . LYS A 1 91 ? 14.040 -1.716 -3.521 1.00 98.25 91 LYS A CA 1
ATOM 628 C C . LYS A 1 91 ? 13.202 -1.279 -4.707 1.00 98.25 91 LYS A C 1
ATOM 630 O O . LYS A 1 91 ? 12.737 -2.120 -5.473 1.00 98.25 91 LYS A O 1
ATOM 635 N N . PHE A 1 92 ? 13.053 0.033 -4.845 1.00 98.00 92 PHE A N 1
ATOM 636 C CA . PHE A 1 92 ? 12.361 0.682 -5.955 1.00 98.00 92 PHE A CA 1
ATOM 637 C C . PHE A 1 92 ? 13.269 1.745 -6.571 1.00 98.00 92 PHE A C 1
ATOM 639 O O . PHE A 1 92 ? 14.140 2.300 -5.894 1.00 98.00 92 PHE A O 1
ATOM 646 N N . MET A 1 93 ? 13.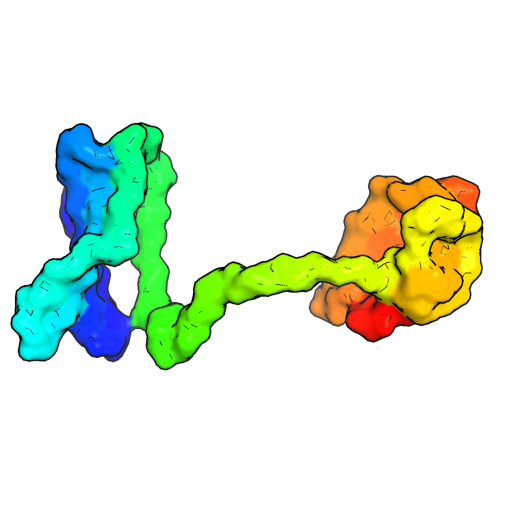050 2.075 -7.837 1.00 97.88 93 MET A N 1
ATOM 647 C CA . MET A 1 93 ? 13.719 3.168 -8.526 1.00 97.88 93 MET A CA 1
ATOM 648 C C . MET A 1 93 ? 12.675 4.004 -9.263 1.00 97.88 93 MET A C 1
ATOM 650 O O . MET A 1 93 ? 12.250 3.683 -10.363 1.00 97.88 93 MET A O 1
ATOM 654 N N . GLY A 1 94 ? 12.276 5.129 -8.668 1.00 94.56 94 GLY A N 1
ATOM 655 C CA . GLY A 1 94 ? 11.333 6.044 -9.313 1.00 94.56 94 GLY A CA 1
ATOM 656 C C . GLY A 1 94 ? 9.927 5.455 -9.466 1.00 94.56 94 GLY A C 1
ATOM 657 O O . GLY A 1 94 ? 9.355 5.513 -10.553 1.00 94.56 94 GLY A O 1
ATOM 658 N N . ALA A 1 95 ? 9.368 4.912 -8.382 1.00 94.69 95 ALA A N 1
ATOM 659 C CA . ALA A 1 95 ? 7.956 4.548 -8.309 1.00 94.69 95 ALA A CA 1
ATOM 660 C C . ALA A 1 95 ? 7.064 5.780 -8.558 1.00 94.69 95 ALA A C 1
ATOM 662 O O . ALA A 1 95 ? 7.230 6.807 -7.899 1.00 94.69 95 ALA A O 1
ATOM 663 N N . ARG A 1 96 ? 6.137 5.695 -9.523 1.00 96.38 96 ARG A N 1
ATOM 664 C CA . ARG A 1 96 ? 5.308 6.844 -9.961 1.00 96.38 96 ARG A CA 1
ATOM 665 C C . ARG A 1 96 ? 3.807 6.591 -9.977 1.00 96.38 96 ARG A C 1
ATOM 667 O O . ARG A 1 96 ? 3.042 7.548 -9.988 1.00 96.38 96 ARG A O 1
ATOM 674 N N . GLY A 1 97 ? 3.385 5.333 -9.992 1.00 96.12 97 GLY A N 1
ATOM 675 C CA . GLY A 1 97 ? 1.975 4.952 -9.996 1.00 96.12 97 GLY A CA 1
ATOM 676 C C . GLY A 1 97 ? 1.706 3.901 -8.935 1.00 96.12 97 GLY A C 1
ATOM 677 O O . GLY A 1 97 ? 2.572 3.065 -8.675 1.00 96.12 97 GLY A O 1
ATOM 678 N N . VAL A 1 98 ? 0.517 3.952 -8.339 1.00 97.31 98 VAL A N 1
ATOM 679 C CA . VAL A 1 98 ? 0.062 2.976 -7.350 1.00 97.31 98 VAL A CA 1
ATOM 680 C C . VAL A 1 98 ? -1.416 2.649 -7.560 1.00 97.31 98 VAL A C 1
ATOM 682 O O . VAL A 1 98 ? -2.217 3.543 -7.832 1.00 97.31 98 VAL A O 1
ATOM 685 N N . SER A 1 99 ? -1.779 1.378 -7.438 1.00 97.94 99 SER A N 1
ATOM 686 C CA . SER A 1 99 ? -3.167 0.910 -7.384 1.00 97.94 99 SER A CA 1
ATOM 687 C C . SER A 1 99 ? -3.295 -0.265 -6.416 1.00 97.94 99 SER A C 1
ATOM 689 O O . SER A 1 99 ? -2.291 -0.822 -5.972 1.00 97.94 99 SER A O 1
ATOM 691 N N . THR A 1 100 ? -4.522 -0.643 -6.066 1.00 97.81 100 THR A N 1
ATOM 692 C CA . THR A 1 100 ? -4.791 -1.778 -5.176 1.00 97.81 100 THR A CA 1
ATOM 693 C C . THR A 1 100 ? -5.822 -2.726 -5.771 1.00 97.81 100 THR A C 1
ATOM 695 O O . THR A 1 100 ? -6.678 -2.308 -6.551 1.00 97.81 100 THR A O 1
ATOM 698 N N . ASP A 1 101 ? -5.752 -4.005 -5.396 1.00 94.56 101 ASP A N 1
ATOM 699 C CA . ASP A 1 101 ? -6.831 -4.966 -5.651 1.00 94.56 101 ASP A CA 1
ATOM 700 C C . ASP A 1 101 ? -7.778 -5.110 -4.447 1.00 94.56 101 ASP A C 1
ATOM 702 O O . ASP A 1 101 ? -7.545 -4.558 -3.371 1.00 94.56 101 ASP A O 1
ATOM 706 N N . ALA A 1 102 ? -8.867 -5.864 -4.631 1.00 96.06 102 ALA A N 1
ATOM 707 C CA . ALA A 1 102 ? -9.891 -6.086 -3.607 1.00 96.06 102 ALA A CA 1
ATOM 708 C C . ALA A 1 102 ? -9.396 -6.875 -2.378 1.00 96.06 102 ALA A C 1
ATOM 710 O O . ALA A 1 102 ? -10.063 -6.876 -1.348 1.00 96.06 102 ALA A O 1
ATOM 711 N N . VAL A 1 103 ? -8.243 -7.545 -2.478 1.00 94.44 103 VAL A N 1
ATOM 712 C CA . VAL A 1 103 ? -7.636 -8.323 -1.385 1.00 94.44 103 VAL A CA 1
ATOM 713 C C . VAL A 1 103 ? -6.574 -7.490 -0.645 1.00 94.44 103 VAL A C 1
ATOM 715 O O . VAL A 1 103 ? -5.992 -7.945 0.336 1.00 94.44 103 VAL A O 1
ATOM 718 N N . GLY A 1 104 ? -6.331 -6.251 -1.087 1.00 93.62 104 GLY A N 1
ATOM 719 C CA . GLY A 1 104 ? -5.410 -5.315 -0.450 1.00 93.62 104 GLY A CA 1
ATOM 720 C C . GLY A 1 104 ? -3.958 -5.437 -0.914 1.00 93.62 104 GLY A C 1
ATOM 721 O O . GLY A 1 104 ? -3.081 -4.856 -0.276 1.00 93.62 104 GLY A O 1
ATOM 722 N N . ASN A 1 105 ? -3.671 -6.155 -2.007 1.00 96.12 105 ASN A N 1
ATOM 723 C CA . ASN A 1 105 ? -2.340 -6.066 -2.608 1.00 96.12 105 ASN A CA 1
ATOM 724 C C . ASN A 1 105 ? -2.174 -4.704 -3.284 1.00 96.12 105 ASN A C 1
ATOM 726 O O . ASN A 1 105 ? -3.114 -4.181 -3.886 1.00 96.12 105 ASN A O 1
ATOM 730 N N . VAL A 1 106 ? -0.959 -4.169 -3.229 1.00 98.00 106 VAL A N 1
ATOM 731 C CA . VAL A 1 106 ? -0.579 -2.898 -3.841 1.00 98.00 106 VAL A CA 1
ATOM 732 C C . VAL A 1 106 ? 0.246 -3.173 -5.089 1.00 98.00 106 VAL A C 1
ATOM 734 O O . VAL A 1 106 ? 1.198 -3.947 -5.055 1.00 98.00 106 VAL A O 1
ATOM 737 N N . TYR A 1 107 ? -0.089 -2.518 -6.189 1.00 98.25 107 TYR A N 1
ATOM 738 C CA . TYR A 1 107 ? 0.643 -2.593 -7.445 1.00 98.25 107 TYR A CA 1
ATOM 739 C C . TYR A 1 107 ? 1.324 -1.257 -7.682 1.00 98.25 107 TYR A C 1
ATOM 741 O O . TYR A 1 107 ? 0.685 -0.211 -7.601 1.00 98.25 107 TYR A O 1
ATOM 749 N N . VAL A 1 108 ? 2.622 -1.292 -7.951 1.00 98.44 108 VAL A N 1
ATOM 750 C CA . VAL A 1 108 ? 3.463 -0.107 -8.093 1.00 98.44 108 VAL A CA 1
ATOM 751 C C . VAL A 1 108 ? 4.101 -0.105 -9.472 1.00 98.44 108 VAL A C 1
ATOM 753 O O . VAL A 1 108 ? 4.744 -1.076 -9.867 1.00 98.44 108 VAL A O 1
ATOM 756 N N . ALA A 1 109 ? 3.952 1.006 -10.191 1.00 98.50 109 ALA A N 1
ATOM 757 C CA . ALA A 1 109 ? 4.693 1.263 -11.419 1.00 98.50 109 ALA A CA 1
ATOM 758 C C . ALA A 1 109 ? 6.086 1.800 -11.064 1.00 98.50 109 ALA A C 1
ATOM 760 O O . ALA A 1 109 ? 6.254 2.992 -10.774 1.00 98.50 109 ALA A O 1
ATOM 761 N N . ASP A 1 110 ? 7.078 0.913 -11.072 1.00 98.00 110 ASP A N 1
ATOM 762 C CA . ASP A 1 110 ? 8.466 1.186 -10.707 1.00 98.00 110 ASP A CA 1
ATOM 763 C C . ASP A 1 110 ? 9.241 1.679 -11.936 1.00 98.00 110 ASP A C 1
ATOM 765 O O . ASP A 1 110 ? 9.969 0.945 -12.605 1.00 98.00 110 ASP A O 1
ATOM 769 N N . THR A 1 111 ? 8.978 2.937 -12.300 1.00 98.06 111 THR A N 1
ATOM 770 C CA . THR A 1 111 ? 9.257 3.469 -13.642 1.00 98.06 111 THR A CA 1
ATOM 771 C C . THR A 1 111 ? 10.740 3.479 -13.984 1.00 98.06 111 THR A C 1
ATOM 773 O O . THR A 1 111 ? 11.086 3.181 -15.115 1.00 98.06 111 THR A O 1
ATOM 776 N N . GLY A 1 112 ? 11.626 3.790 -13.040 1.00 97.62 112 GLY A N 1
ATOM 777 C CA . GLY A 1 112 ? 13.073 3.768 -13.285 1.00 97.62 112 GLY A CA 1
ATOM 778 C C . GLY A 1 112 ? 13.639 2.358 -13.457 1.00 97.62 112 GLY A C 1
ATOM 779 O O . GLY A 1 112 ? 14.688 2.205 -14.072 1.00 97.62 112 GLY A O 1
ATOM 780 N N . ASN A 1 113 ? 12.927 1.335 -12.979 1.00 97.94 113 ASN A N 1
ATOM 781 C CA . ASN A 1 113 ? 13.257 -0.067 -13.224 1.00 97.94 113 ASN A CA 1
ATOM 782 C C . ASN A 1 113 ? 12.478 -0.672 -14.401 1.00 97.94 113 ASN A C 1
ATOM 784 O O . ASN A 1 113 ? 12.682 -1.842 -14.702 1.00 97.94 113 ASN A O 1
ATOM 788 N N . HIS A 1 114 ? 11.583 0.088 -15.041 1.00 97.56 114 HIS A N 1
ATOM 789 C CA . HIS A 1 114 ? 10.699 -0.381 -16.115 1.00 97.56 114 HIS A CA 1
ATOM 790 C C . HIS A 1 114 ? 9.888 -1.639 -15.751 1.00 97.56 114 HIS A C 1
ATOM 792 O O . HIS A 1 114 ? 9.702 -2.510 -16.594 1.00 97.56 114 HIS A O 1
ATOM 798 N N . THR A 1 115 ? 9.415 -1.738 -14.505 1.00 98.19 115 THR A N 1
ATOM 799 C CA . THR A 1 115 ? 8.686 -2.920 -14.012 1.00 98.19 115 THR A CA 1
ATOM 800 C C . THR A 1 115 ? 7.389 -2.555 -13.297 1.00 98.19 115 THR A C 1
ATOM 802 O O . THR A 1 115 ? 7.216 -1.436 -12.795 1.00 98.19 115 THR A O 1
ATOM 805 N N . ILE A 1 116 ? 6.476 -3.523 -13.211 1.00 98.31 116 ILE A N 1
ATOM 806 C CA . ILE A 1 116 ? 5.327 -3.486 -12.304 1.00 98.31 116 ILE A CA 1
ATOM 807 C C . ILE A 1 116 ? 5.609 -4.403 -11.119 1.00 98.31 116 ILE A C 1
ATOM 809 O O . ILE A 1 116 ? 5.911 -5.590 -11.266 1.00 98.31 116 ILE A O 1
ATOM 813 N N . ARG A 1 117 ? 5.486 -3.843 -9.919 1.00 98.31 117 ARG A N 1
ATOM 814 C CA . ARG A 1 117 ? 5.783 -4.526 -8.661 1.00 98.31 117 ARG A CA 1
ATOM 815 C C . ARG A 1 117 ? 4.483 -4.789 -7.919 1.00 98.31 117 ARG A C 1
ATOM 817 O O . ARG A 1 117 ? 3.691 -3.870 -7.735 1.00 98.31 117 ARG A O 1
ATOM 824 N N . LYS A 1 118 ? 4.268 -6.019 -7.465 1.00 98.44 118 LYS A N 1
ATOM 825 C CA . LYS A 1 118 ? 3.171 -6.382 -6.567 1.00 98.44 118 LYS A CA 1
ATOM 826 C C . LYS A 1 118 ? 3.696 -6.475 -5.142 1.00 98.44 118 LYS A C 1
ATOM 828 O O . LYS A 1 118 ? 4.657 -7.198 -4.892 1.00 98.44 118 LYS A O 1
ATOM 833 N N . ILE A 1 119 ? 3.031 -5.796 -4.218 1.00 98.44 119 ILE A N 1
ATOM 834 C CA . ILE A 1 119 ? 3.281 -5.822 -2.781 1.00 98.44 119 ILE A CA 1
ATOM 835 C C . ILE A 1 119 ? 2.071 -6.471 -2.114 1.00 98.44 119 ILE A C 1
ATOM 837 O O . ILE A 1 119 ? 0.950 -5.982 -2.241 1.00 98.44 119 ILE A O 1
ATOM 841 N N . SER A 1 120 ? 2.279 -7.583 -1.422 1.00 97.50 120 SER A N 1
ATOM 842 C CA . SER A 1 120 ? 1.211 -8.206 -0.634 1.00 97.50 120 SER A CA 1
ATOM 843 C C . SER A 1 120 ? 0.948 -7.457 0.673 1.00 97.50 120 SER A C 1
ATOM 845 O O . SER A 1 120 ? 1.755 -6.635 1.111 1.00 97.50 120 SER A O 1
ATOM 847 N N . THR A 1 121 ? -0.155 -7.785 1.344 1.00 94.06 121 THR A N 1
ATOM 848 C CA . THR A 1 121 ? -0.499 -7.227 2.662 1.00 94.06 121 THR A CA 1
ATOM 849 C C . THR A 1 121 ? 0.529 -7.553 3.752 1.00 94.06 121 THR A C 1
ATOM 851 O O . THR A 1 121 ? 0.591 -6.848 4.754 1.00 94.06 121 THR A O 1
ATOM 854 N N . SER A 1 122 ? 1.381 -8.567 3.551 1.00 93.25 122 SER A N 1
ATOM 855 C CA . SER A 1 122 ? 2.512 -8.889 4.432 1.00 93.25 122 SER A CA 1
ATOM 856 C C . SER A 1 122 ? 3.813 -8.158 4.069 1.00 93.25 122 SER A C 1
ATOM 858 O O . SER A 1 122 ? 4.850 -8.404 4.683 1.00 93.25 122 SER A O 1
ATOM 860 N N . GLY A 1 123 ? 3.792 -7.272 3.067 1.00 95.56 123 GLY A N 1
ATOM 861 C CA . GLY A 1 123 ? 4.959 -6.500 2.633 1.00 95.56 123 GLY A CA 1
ATOM 862 C C . GLY A 1 123 ? 5.929 -7.261 1.722 1.00 95.56 123 GLY A C 1
ATOM 863 O O . GLY A 1 123 ? 7.013 -6.752 1.435 1.00 95.56 123 GLY A O 1
ATOM 864 N N . GLN A 1 124 ? 5.576 -8.465 1.250 1.00 98.25 124 GLN A N 1
ATOM 865 C CA . GLN A 1 124 ? 6.346 -9.173 0.218 1.00 98.25 124 GLN A CA 1
ATOM 866 C C . GLN A 1 124 ? 6.185 -8.462 -1.126 1.00 98.25 124 GLN A C 1
ATOM 868 O O . GLN A 1 124 ? 5.067 -8.378 -1.639 1.00 98.25 124 GLN A O 1
ATOM 873 N N . VAL A 1 125 ? 7.300 -8.022 -1.703 1.00 98.62 125 VAL A N 1
ATOM 874 C CA . VAL A 1 125 ? 7.390 -7.439 -3.042 1.00 98.62 125 VAL A CA 1
ATOM 875 C C . VAL A 1 125 ? 7.845 -8.495 -4.042 1.00 98.62 125 VAL A C 1
ATOM 877 O O . VAL A 1 125 ? 8.779 -9.251 -3.766 1.00 98.62 125 VAL A O 1
ATOM 880 N N . THR A 1 126 ? 7.181 -8.523 -5.196 1.00 98.44 126 THR A N 1
ATOM 881 C CA . THR A 1 126 ? 7.508 -9.366 -6.354 1.00 98.44 126 THR A CA 1
ATOM 882 C C . THR A 1 126 ? 7.363 -8.569 -7.644 1.00 98.44 126 THR A C 1
ATOM 884 O O . THR A 1 126 ? 6.464 -7.732 -7.764 1.00 98.44 126 THR A O 1
ATOM 887 N N . THR A 1 127 ? 8.224 -8.833 -8.618 1.00 98.38 127 THR A N 1
ATOM 888 C CA . THR A 1 127 ? 8.100 -8.278 -9.969 1.00 98.38 127 THR A CA 1
ATOM 889 C C . THR A 1 127 ? 7.146 -9.133 -10.798 1.00 98.38 127 THR A C 1
ATOM 891 O O . THR A 1 127 ? 7.293 -10.353 -10.841 1.00 98.38 127 THR A O 1
ATOM 894 N N . ILE A 1 128 ? 6.154 -8.503 -11.432 1.00 97.94 128 ILE A N 1
ATOM 895 C CA . ILE A 1 128 ? 5.101 -9.209 -12.185 1.00 97.94 128 ILE A CA 1
ATOM 896 C C . ILE A 1 128 ? 5.042 -8.843 -13.672 1.00 97.94 128 ILE A C 1
ATOM 898 O O . ILE A 1 128 ? 4.370 -9.543 -14.428 1.00 97.94 128 ILE A O 1
ATOM 902 N N . ALA A 1 129 ? 5.705 -7.761 -14.081 1.00 95.19 129 ALA A N 1
ATOM 903 C CA . ALA A 1 129 ? 5.860 -7.338 -15.470 1.00 95.19 129 ALA A CA 1
ATOM 904 C C . ALA A 1 129 ? 7.103 -6.462 -15.617 1.00 95.19 129 ALA A C 1
ATOM 906 O O . ALA A 1 129 ? 7.425 -5.756 -14.628 1.00 95.19 129 ALA A O 1
#

Sequence (129 aa):
MFDVDVAPDGMVYVVVSDNGGTKILKCDPTTGTWITQCTL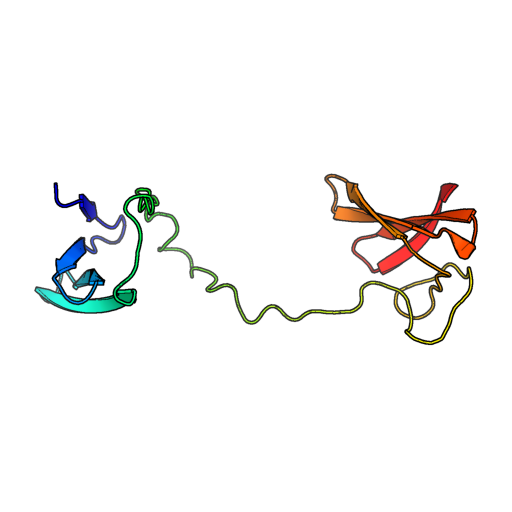GAGLNSNLRIASVPLTDLAAPVPVKENVLYGTLAGLAGSPGSADGVGAAAKFMGARGVSTDAVGNVYVADTGNHTIRKISTSGQVTTIA

pLDDT: mean 73.29, std 22.79, range [35.53, 98.62]

Foldseek 3Di:
DWDWDADPPGKIWTWDQDPQGIWIWIADPVVRDIDTPDGDGPDDDPPDDPPPPPCVCPPPPNPPVPPPDDDQLADDPPDADQDWDAHHRGHAADWDDWDADPQGWIWTCRPVVRFIWIQDPRRGIDTDD

Secondary structure (DSSP, 8-state):
---EEE-TTS-EEEEEEETTEEEEEEEETTTTEEEEEEEEES---TT-------GGGSSS-------------S--TT--S---EEGGG---SSEEEEEE-TT--EEEEEGGGTEEEEE-TT-EEEE--